Protein AF-A0AAW2XP06-F1 (afdb_monomer_lite)

Foldseek 3Di:
DDDPPDQDDDPQWDQDPVVRDTHPFPVCCLDPPQPDVVQVDCDPGPHPHHNRHHDDDDDDPVRVLVVLVQAAAPPDDPPDAPDCPPRRDPDRHRDPVSVPPPDDDD

Radius of gyration: 17.78 Å; chains: 1; bounding box: 43×34×48 Å

Structure (mmCIF, N/CA/C/O backbone):
data_AF-A0AAW2XP06-F1
#
_entry.id   AF-A0AAW2XP06-F1
#
loop_
_atom_site.group_PDB
_atom_site.id
_atom_site.type_symbol
_atom_site.label_atom_id
_atom_site.label_alt_id
_atom_site.label_comp_id
_atom_site.label_asym_id
_atom_site.label_entity_id
_atom_site.label_seq_id
_atom_site.pdbx_PDB_ins_code
_atom_site.Cartn_x
_atom_site.Cartn_y
_atom_site.Cartn_z
_atom_site.occupancy
_atom_site.B_iso_or_equiv
_atom_site.auth_seq_id
_atom_site.auth_comp_id
_atom_site.auth_asym_id
_atom_site.auth_atom_id
_atom_site.pdbx_PDB_model_num
ATOM 1 N N . MET A 1 1 ? -3.433 8.371 -31.132 1.00 30.56 1 MET A N 1
ATOM 2 C CA . MET A 1 1 ? -4.225 7.304 -30.480 1.00 30.56 1 MET A CA 1
ATOM 3 C C . MET A 1 1 ? -4.320 7.651 -29.005 1.00 30.56 1 MET A C 1
ATOM 5 O O . MET A 1 1 ? -3.292 7.913 -28.402 1.00 30.56 1 MET A O 1
ATOM 9 N N . SER A 1 2 ? -5.531 7.811 -28.475 1.00 28.05 2 SER A N 1
ATOM 10 C CA . SER A 1 2 ? -5.759 8.447 -27.172 1.00 28.05 2 SER A CA 1
ATOM 11 C C . SER A 1 2 ? -5.359 7.511 -26.027 1.00 28.05 2 SER A C 1
ATOM 13 O O . SER A 1 2 ? -6.059 6.541 -25.732 1.00 28.05 2 SER A O 1
ATOM 15 N N . THR A 1 3 ? -4.205 7.766 -25.408 1.00 30.58 3 THR A N 1
ATOM 16 C CA . THR A 1 3 ? -3.737 7.040 -24.226 1.00 30.58 3 THR A CA 1
ATOM 17 C C . THR A 1 3 ? -4.671 7.388 -23.077 1.00 30.58 3 THR A C 1
ATOM 19 O O . THR A 1 3 ? -4.585 8.459 -22.480 1.00 30.58 3 THR A O 1
ATOM 22 N N . THR A 1 4 ? -5.618 6.502 -22.776 1.00 35.62 4 THR A N 1
ATOM 23 C CA . THR A 1 4 ? -6.461 6.649 -21.587 1.00 35.62 4 THR A CA 1
ATOM 24 C C . THR A 1 4 ? -5.569 6.450 -20.361 1.00 35.62 4 THR A C 1
ATOM 26 O O . THR A 1 4 ? -5.363 5.333 -19.891 1.00 35.62 4 THR A O 1
ATOM 29 N N . ARG A 1 5 ? -4.980 7.548 -19.871 1.00 40.50 5 ARG A N 1
ATOM 30 C CA . ARG A 1 5 ? -4.225 7.612 -18.617 1.00 40.50 5 ARG A CA 1
ATOM 31 C C . ARG A 1 5 ? -5.213 7.358 -17.479 1.00 40.50 5 ARG A C 1
ATOM 33 O O . ARG A 1 5 ? -6.087 8.175 -17.185 1.00 40.50 5 ARG A O 1
ATOM 40 N N . TRP A 1 6 ? -5.147 6.161 -16.901 1.00 44.84 6 TRP A N 1
ATOM 41 C CA . TRP A 1 6 ? -6.095 5.698 -15.889 1.00 44.84 6 TRP A CA 1
ATOM 42 C C . TRP A 1 6 ? -5.939 6.483 -14.580 1.00 44.84 6 TRP A C 1
ATOM 44 O O . TRP A 1 6 ? -5.129 6.132 -13.715 1.00 44.84 6 TRP A O 1
ATOM 54 N N . ARG A 1 7 ? -6.788 7.502 -14.399 1.00 42.94 7 ARG A N 1
ATOM 55 C CA . ARG A 1 7 ? -6.984 8.235 -13.138 1.00 42.94 7 ARG A CA 1
ATOM 56 C C . ARG A 1 7 ? -7.655 7.341 -12.085 1.00 42.94 7 ARG A C 1
ATOM 58 O O . ARG A 1 7 ? -8.858 7.399 -11.858 1.00 42.94 7 ARG A O 1
ATOM 65 N N . GLY A 1 8 ? -6.877 6.454 -11.466 1.00 42.53 8 GLY A N 1
ATOM 66 C CA . GLY A 1 8 ? -7.352 5.480 -10.479 1.00 42.53 8 GLY A CA 1
ATOM 67 C C . GLY A 1 8 ? -6.860 5.772 -9.062 1.00 42.53 8 GLY A C 1
ATOM 68 O O . GLY A 1 8 ? -5.740 5.401 -8.715 1.00 42.53 8 GLY A O 1
ATOM 69 N N . VAL A 1 9 ? -7.733 6.364 -8.244 1.00 48.16 9 VAL A N 1
ATOM 70 C CA . VAL A 1 9 ? -7.602 6.675 -6.806 1.00 48.16 9 VAL A CA 1
ATOM 71 C C . VAL A 1 9 ? -6.719 5.674 -6.046 1.00 48.16 9 VAL A C 1
ATOM 73 O O . VAL A 1 9 ? -7.156 4.571 -5.684 1.00 48.16 9 VAL A O 1
ATOM 76 N N . HIS A 1 10 ? -5.480 6.082 -5.761 1.00 54.09 10 HIS A N 1
ATOM 77 C CA . HIS A 1 10 ? -4.595 5.389 -4.829 1.00 54.09 10 HIS A CA 1
ATOM 78 C C . HIS A 1 10 ? -5.319 5.193 -3.488 1.00 54.09 10 HIS A C 1
ATOM 80 O O . HIS A 1 10 ? -6.037 6.074 -3.017 1.00 54.09 10 HIS A O 1
ATOM 86 N N . VAL A 1 11 ? -5.176 4.018 -2.863 1.00 59.06 11 VAL A N 1
ATOM 87 C CA . VAL A 1 11 ? -5.592 3.882 -1.460 1.00 59.06 11 VAL A CA 1
ATOM 88 C C . VAL A 1 11 ? -4.620 4.756 -0.668 1.00 59.06 11 VAL A C 1
ATOM 90 O O . VAL A 1 11 ? -3.413 4.506 -0.759 1.00 59.06 11 VAL A O 1
ATOM 93 N N . PRO A 1 12 ? -5.096 5.811 0.018 1.00 63.88 12 PRO A N 1
ATOM 94 C CA . PRO A 1 12 ? -4.202 6.686 0.750 1.00 63.88 12 PRO A CA 1
ATOM 95 C C . PRO A 1 12 ? -3.515 5.842 1.824 1.00 63.88 12 PRO A C 1
ATOM 97 O O . 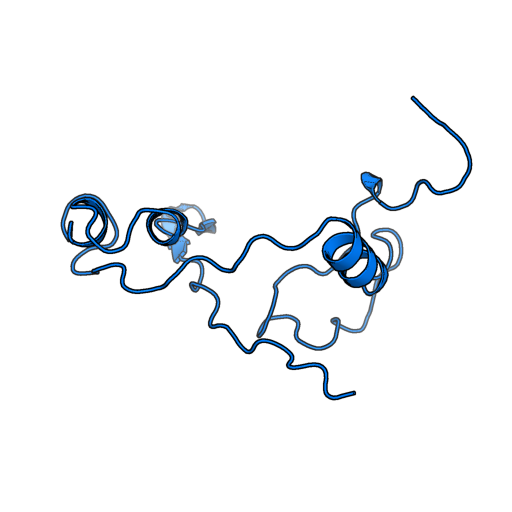PRO A 1 12 ? -4.189 5.067 2.513 1.00 63.88 12 PRO A O 1
ATOM 100 N N . PRO A 1 13 ? -2.183 5.913 1.930 1.00 72.75 13 PRO A N 1
ATOM 101 C CA . PRO A 1 13 ? -1.497 5.190 2.975 1.00 72.75 13 PRO A CA 1
ATOM 102 C C . PRO A 1 13 ? -1.926 5.726 4.340 1.00 72.75 13 PRO A C 1
ATOM 104 O O . PRO A 1 13 ? -2.194 6.915 4.507 1.00 72.75 13 PRO A O 1
ATOM 107 N N . VAL A 1 14 ? -1.969 4.836 5.320 1.00 81.00 14 VAL A N 1
ATOM 108 C CA . VAL A 1 14 ? -2.244 5.187 6.708 1.00 81.00 14 VAL A CA 1
ATOM 109 C C . VAL A 1 14 ? -0.925 5.583 7.358 1.00 81.00 14 VAL A C 1
ATOM 111 O O . VAL A 1 14 ? 0.054 4.842 7.278 1.00 81.00 14 VAL A O 1
ATOM 114 N N . TYR A 1 15 ? -0.884 6.743 8.005 1.00 86.06 15 TYR A N 1
ATOM 115 C CA . TYR A 1 15 ? 0.275 7.156 8.788 1.00 86.06 15 TYR A CA 1
ATOM 116 C C . TYR A 1 15 ? 0.128 6.666 10.231 1.00 86.06 15 TYR A C 1
ATOM 118 O O . TYR A 1 15 ? -0.829 7.009 10.926 1.00 86.06 15 TYR A O 1
ATOM 126 N N . LEU A 1 16 ? 1.068 5.833 10.678 1.00 88.06 16 LEU A N 1
ATOM 127 C CA . LEU A 1 16 ? 1.098 5.301 12.035 1.00 88.06 16 LEU A CA 1
ATOM 128 C C . LEU A 1 16 ? 1.788 6.314 12.950 1.00 88.06 16 LEU A C 1
ATOM 130 O O . LEU A 1 16 ? 3.015 6.394 12.955 1.00 88.06 16 LEU A O 1
ATOM 134 N N . GLN A 1 17 ? 1.004 7.065 13.729 1.00 90.06 17 GLN A N 1
ATOM 135 C CA . GLN A 1 17 ? 1.504 8.158 14.577 1.00 90.06 17 GLN A CA 1
ATOM 136 C C . GLN A 1 17 ? 2.610 7.705 15.541 1.00 90.06 17 GLN A C 1
ATOM 138 O O . GLN A 1 17 ? 3.658 8.341 15.622 1.00 90.06 17 GLN A O 1
ATOM 143 N N . ASN A 1 18 ? 2.427 6.551 16.190 1.00 92.44 18 ASN A N 1
ATOM 144 C CA . ASN A 1 18 ? 3.362 6.051 17.203 1.00 92.44 18 ASN A CA 1
ATOM 145 C C . ASN A 1 18 ? 4.726 5.658 16.617 1.00 92.44 18 ASN A C 1
ATOM 147 O O . ASN A 1 18 ? 5.752 5.843 17.259 1.00 92.44 18 ASN A O 1
ATOM 151 N N . CYS A 1 19 ? 4.748 5.124 15.393 1.00 92.88 19 CYS A N 1
ATOM 152 C CA . CYS A 1 19 ? 5.983 4.669 14.747 1.00 92.88 19 CYS A CA 1
ATOM 153 C C . CYS A 1 19 ? 6.528 5.672 13.726 1.00 92.88 19 CYS A C 1
ATOM 155 O O . CYS A 1 19 ? 7.586 5.424 13.153 1.00 92.88 19 CYS A O 1
ATOM 157 N N . ARG A 1 20 ? 5.789 6.758 13.453 1.00 89.94 20 ARG A N 1
ATOM 158 C CA . ARG A 1 20 ? 6.080 7.764 12.419 1.00 89.94 20 ARG A CA 1
ATOM 159 C C . ARG A 1 20 ? 6.359 7.149 11.042 1.00 89.94 20 ARG A C 1
ATOM 161 O O . ARG A 1 20 ? 7.226 7.598 10.297 1.00 89.94 20 ARG A O 1
ATOM 168 N N . LYS A 1 21 ? 5.632 6.077 10.709 1.00 87.62 21 LYS A N 1
ATOM 169 C CA . LYS A 1 21 ? 5.800 5.315 9.462 1.00 87.62 21 LYS A CA 1
ATOM 170 C C . LYS A 1 21 ? 4.517 5.304 8.645 1.00 87.62 21 LYS A C 1
ATOM 172 O O . LYS A 1 21 ? 3.414 5.181 9.171 1.00 87.62 21 LYS A O 1
ATOM 177 N N . THR A 1 22 ? 4.692 5.382 7.333 1.00 84.88 22 THR A N 1
ATOM 178 C CA . THR A 1 22 ? 3.622 5.238 6.344 1.00 84.88 22 THR A CA 1
ATOM 179 C C . THR A 1 22 ? 3.376 3.751 6.086 1.00 84.88 22 THR A C 1
ATOM 181 O O . THR A 1 22 ? 4.312 3.020 5.771 1.00 84.88 22 THR A O 1
ATOM 184 N N . CYS A 1 23 ? 2.129 3.296 6.205 1.00 83.56 23 CYS A N 1
ATOM 185 C CA . CYS A 1 23 ? 1.729 1.904 6.013 1.00 83.56 23 CYS A CA 1
ATOM 186 C C . CYS A 1 23 ? 0.610 1.786 4.969 1.00 83.56 23 CYS A C 1
ATOM 188 O O . CYS A 1 23 ? -0.367 2.533 4.986 1.00 83.56 23 CYS A O 1
ATOM 190 N N . TYR A 1 24 ? 0.714 0.799 4.079 1.00 81.25 24 TYR A N 1
ATOM 191 C CA . TYR A 1 24 ? -0.325 0.458 3.101 1.00 81.25 24 TYR A CA 1
ATOM 192 C C . TYR A 1 24 ? -1.231 -0.663 3.628 1.00 81.25 24 TYR A C 1
ATOM 194 O O . TYR A 1 24 ? -1.439 -1.692 2.980 1.00 81.25 24 TYR A O 1
ATOM 202 N N . PHE A 1 25 ? -1.761 -0.469 4.837 1.00 85.81 25 PHE A N 1
ATOM 203 C CA . PHE A 1 25 ? -2.653 -1.433 5.474 1.00 85.81 25 PHE A CA 1
ATOM 204 C C . PHE A 1 25 ? -3.936 -1.624 4.650 1.00 85.81 25 PHE A C 1
ATOM 206 O O . PHE A 1 25 ? -4.429 -0.695 4.008 1.00 85.81 25 PHE A O 1
ATOM 213 N N . ASP A 1 26 ? -4.471 -2.847 4.651 1.00 86.31 26 ASP A N 1
ATOM 214 C CA . ASP A 1 26 ? -5.759 -3.197 4.034 1.00 86.31 26 ASP A CA 1
ATOM 215 C C . ASP A 1 26 ? -5.872 -2.966 2.507 1.00 86.31 26 ASP A C 1
ATOM 217 O O . ASP A 1 26 ? -6.954 -3.029 1.926 1.00 86.31 26 ASP A O 1
ATOM 221 N N . CYS A 1 27 ? -4.756 -2.723 1.811 1.00 84.06 27 CYS A N 1
ATOM 222 C CA . CYS A 1 27 ? -4.752 -2.471 0.365 1.00 84.06 27 CYS A CA 1
ATOM 223 C C . CYS A 1 27 ? -4.921 -3.741 -0.490 1.00 84.06 27 CYS A C 1
ATOM 225 O O . CYS A 1 27 ? -5.119 -3.640 -1.703 1.00 84.06 27 CYS A O 1
ATOM 227 N N . HIS A 1 28 ? -4.824 -4.926 0.117 1.00 87.88 28 HIS A N 1
ATOM 228 C CA . HIS A 1 28 ? -4.778 -6.219 -0.570 1.00 87.88 28 HIS A CA 1
ATOM 229 C C . HIS A 1 28 ? -6.166 -6.832 -0.825 1.00 87.88 28 HIS A C 1
ATOM 231 O O . HIS A 1 28 ? -6.339 -7.598 -1.769 1.00 87.88 28 HIS A O 1
ATOM 237 N N . ARG A 1 29 ? -7.202 -6.470 -0.056 1.00 91.56 29 ARG A N 1
ATOM 238 C CA . ARG A 1 29 ? -8.556 -7.044 -0.227 1.00 91.56 29 ARG A CA 1
ATOM 239 C C . ARG A 1 29 ? -9.184 -6.748 -1.586 1.00 91.56 29 ARG A C 1
ATOM 241 O O . ARG A 1 29 ? -10.051 -7.497 -2.026 1.00 91.56 29 ARG A O 1
ATOM 248 N N . LYS A 1 30 ? -8.716 -5.711 -2.288 1.00 90.38 30 LYS A N 1
ATOM 249 C CA . LYS A 1 30 ? -9.130 -5.402 -3.667 1.00 90.38 30 LYS A CA 1
ATOM 250 C C . LYS A 1 30 ? -8.806 -6.522 -4.668 1.00 90.38 30 LYS A C 1
ATOM 252 O O . LYS A 1 30 ? -9.411 -6.551 -5.734 1.00 90.38 30 LYS A O 1
ATOM 257 N N . PHE A 1 31 ? -7.870 -7.418 -4.339 1.00 90.81 31 PHE A N 1
ATOM 258 C CA . PHE A 1 31 ? -7.501 -8.572 -5.168 1.00 90.81 31 PHE A CA 1
ATOM 259 C C . PHE A 1 31 ? -8.393 -9.798 -4.929 1.00 90.81 31 PHE A C 1
ATOM 261 O O . PHE A 1 31 ? -8.351 -10.738 -5.713 1.00 90.81 31 PHE A O 1
ATOM 268 N N . LEU A 1 32 ? -9.220 -9.797 -3.879 1.00 92.50 32 LEU A N 1
ATOM 269 C CA . LEU A 1 32 ? -10.177 -10.875 -3.628 1.00 92.50 32 LEU A CA 1
ATOM 270 C C . LEU A 1 32 ? -11.348 -10.801 -4.618 1.00 92.50 32 LEU A C 1
ATOM 272 O O . LEU A 1 32 ? -11.668 -9.704 -5.077 1.00 92.50 32 LEU A O 1
ATOM 276 N N . PRO A 1 33 ? -12.075 -11.893 -4.891 1.00 91.94 33 PRO A N 1
ATOM 277 C CA . PRO A 1 33 ? -13.316 -11.836 -5.664 1.00 91.94 33 PRO A CA 1
ATOM 278 C C . PRO A 1 33 ? -14.340 -10.848 -5.063 1.00 91.94 33 PRO A C 1
ATOM 280 O O . PRO A 1 33 ? -14.378 -10.701 -3.838 1.00 91.94 33 PRO A O 1
ATOM 283 N N . PRO A 1 34 ? -15.199 -10.186 -5.864 1.00 90.12 34 PRO A N 1
ATOM 284 C CA . PRO A 1 34 ? -16.156 -9.179 -5.376 1.00 90.12 34 PRO A CA 1
ATOM 285 C C . PRO A 1 34 ? -17.084 -9.659 -4.248 1.00 90.12 34 PRO A C 1
ATOM 287 O O . PRO A 1 34 ? -17.400 -8.896 -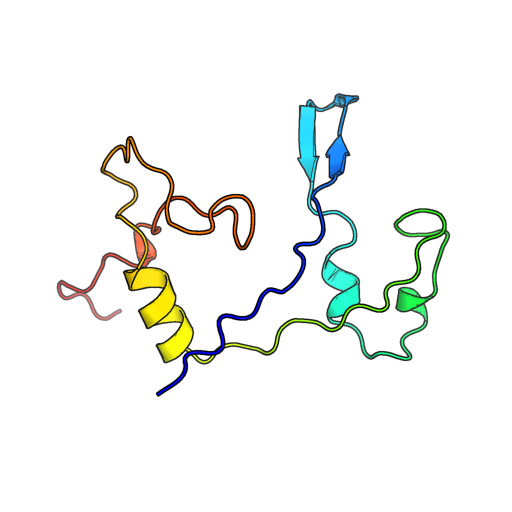3.334 1.00 90.12 34 PRO A O 1
ATOM 290 N N . ASN A 1 35 ? -17.466 -10.937 -4.271 1.00 91.44 35 ASN A N 1
ATOM 291 C CA . ASN A 1 35 ? -18.357 -11.552 -3.282 1.00 91.44 35 ASN A CA 1
ATOM 292 C C . ASN A 1 35 ? -17.621 -12.217 -2.109 1.00 91.44 35 ASN A C 1
ATOM 294 O O . ASN A 1 35 ? -18.248 -12.886 -1.293 1.00 91.44 35 ASN A O 1
ATOM 298 N N . HIS A 1 36 ? -16.306 -12.023 -1.985 1.00 94.62 36 HIS A N 1
ATOM 299 C CA . HIS A 1 36 ? -15.531 -12.632 -0.911 1.00 94.62 36 HIS A CA 1
ATOM 300 C C . HIS A 1 36 ? -15.939 -12.064 0.468 1.00 94.62 36 HIS A C 1
ATOM 302 O O . HIS A 1 36 ? -15.959 -10.837 0.633 1.00 94.62 36 HIS A O 1
ATOM 308 N N . PRO A 1 37 ? -16.191 -12.897 1.499 1.00 94.69 37 PRO A N 1
ATOM 309 C CA . PRO A 1 37 ? -16.672 -12.443 2.813 1.00 94.69 37 PRO A CA 1
ATOM 310 C C . PRO A 1 37 ? -15.720 -11.438 3.464 1.00 94.69 37 PRO A C 1
ATOM 312 O O . PRO A 1 37 ? -16.144 -10.437 4.048 1.00 94.69 37 PRO A O 1
ATOM 315 N N . TYR A 1 38 ? -14.411 -11.630 3.278 1.00 94.00 38 TYR A N 1
ATOM 316 C CA . TYR A 1 38 ? -13.425 -10.682 3.783 1.00 94.00 38 TYR A CA 1
ATOM 317 C C . TYR A 1 38 ? -13.547 -9.295 3.181 1.00 94.00 38 TYR A C 1
ATOM 319 O O . TYR A 1 38 ? -13.197 -8.375 3.893 1.00 94.00 38 TYR A O 1
ATOM 327 N N . ARG A 1 39 ? -14.107 -9.063 1.984 1.00 93.75 39 ARG A N 1
ATOM 328 C CA . ARG A 1 39 ? -14.373 -7.692 1.493 1.00 93.75 39 ARG A CA 1
ATOM 329 C C . ARG A 1 39 ? -15.433 -6.953 2.316 1.00 93.75 39 ARG A C 1
ATOM 331 O O . ARG A 1 39 ? -15.407 -5.728 2.373 1.00 93.75 39 ARG A O 1
ATOM 338 N N . ARG A 1 40 ? -16.331 -7.679 2.991 1.00 93.50 40 ARG A N 1
ATOM 339 C CA . ARG A 1 40 ? -17.422 -7.125 3.816 1.00 93.50 40 ARG A CA 1
ATOM 340 C C . ARG A 1 40 ? -17.094 -7.084 5.312 1.00 93.50 40 ARG A C 1
ATOM 342 O O . ARG A 1 40 ? -17.837 -6.473 6.075 1.00 93.50 40 ARG A O 1
ATOM 349 N N . ASN A 1 41 ? -15.984 -7.692 5.733 1.00 92.88 41 ASN A N 1
ATOM 350 C CA . ASN A 1 41 ? -15.549 -7.687 7.127 1.00 92.88 41 ASN A CA 1
ATOM 351 C C . ASN A 1 41 ? -15.124 -6.273 7.577 1.00 92.88 41 ASN A C 1
ATOM 353 O O . ASN A 1 41 ? -14.110 -5.745 7.123 1.00 92.88 41 ASN A O 1
ATOM 357 N N . LYS A 1 42 ? -15.919 -5.676 8.473 1.00 92.25 42 LYS A N 1
ATOM 358 C CA . LYS A 1 42 ? -15.730 -4.326 9.037 1.00 92.25 42 LYS A CA 1
ATOM 359 C C . LYS A 1 42 ? -14.955 -4.309 10.364 1.00 92.25 42 LYS A C 1
ATOM 361 O O . LYS A 1 42 ? -14.730 -3.226 10.903 1.00 92.25 42 LYS A O 1
ATOM 366 N N . LYS A 1 43 ? -14.624 -5.485 10.913 1.00 91.00 43 LYS A N 1
ATOM 367 C CA . LYS A 1 43 ? -14.043 -5.652 12.256 1.00 91.00 43 LYS A CA 1
ATOM 368 C C . LYS A 1 43 ? -12.562 -6.031 12.218 1.00 91.00 43 LYS A C 1
ATOM 370 O O . LYS A 1 43 ? -11.779 -5.418 12.923 1.00 91.00 43 LYS A O 1
ATOM 375 N N . ALA A 1 44 ? -12.180 -7.006 11.389 1.00 89.56 44 ALA A N 1
ATOM 376 C CA . ALA A 1 44 ? -10.811 -7.547 11.362 1.00 89.56 44 ALA A CA 1
ATOM 377 C C . ALA A 1 44 ? -9.803 -6.703 10.554 1.00 89.56 44 ALA A C 1
ATOM 379 O O . ALA A 1 44 ? -8.611 -6.990 10.558 1.00 89.56 44 ALA A O 1
ATOM 380 N N . PHE A 1 45 ? -10.279 -5.688 9.831 1.00 89.88 45 PHE A N 1
ATOM 381 C CA . PHE A 1 45 ? -9.481 -4.860 8.924 1.00 89.88 45 PHE A CA 1
ATOM 382 C C . PHE A 1 45 ? -9.685 -3.373 9.249 1.00 89.88 45 PHE A C 1
ATOM 384 O O . PHE A 1 45 ? -9.854 -3.008 10.410 1.00 89.88 45 PHE A O 1
ATOM 391 N N . THR A 1 46 ? -9.708 -2.491 8.243 1.00 86.81 46 THR A N 1
ATOM 392 C CA . THR A 1 46 ? -10.076 -1.088 8.461 1.00 86.81 46 THR A CA 1
ATOM 393 C C . THR A 1 46 ? -11.485 -1.002 9.060 1.00 86.81 46 THR A C 1
ATOM 395 O O . THR A 1 46 ? -12.464 -1.442 8.444 1.00 86.81 46 THR A O 1
ATOM 398 N N . LYS A 1 47 ? -11.583 -0.428 10.267 1.00 87.88 47 LYS A N 1
ATOM 399 C CA . LYS A 1 47 ? -12.834 -0.313 11.026 1.00 87.88 47 LYS A CA 1
ATOM 400 C C . LYS A 1 47 ? -13.927 0.326 10.172 1.00 87.88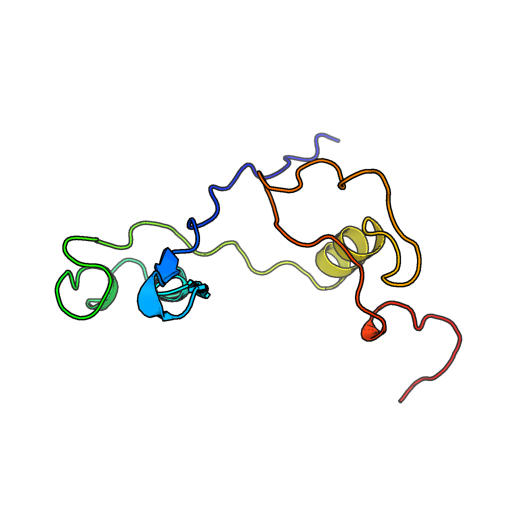 47 LYS A C 1
ATOM 402 O O . LYS A 1 47 ? -13.713 1.358 9.543 1.00 87.88 47 LYS A O 1
ATOM 407 N N . ASN A 1 48 ? -15.105 -0.296 10.168 1.00 89.56 48 ASN A N 1
ATOM 408 C CA . ASN A 1 48 ? -16.298 0.173 9.453 1.00 89.56 48 ASN A CA 1
ATOM 409 C C . ASN A 1 48 ? -16.139 0.331 7.930 1.00 89.56 48 ASN A C 1
ATOM 411 O O . ASN A 1 48 ? -17.018 0.896 7.281 1.00 89.56 48 ASN A O 1
ATOM 415 N N . ARG A 1 49 ? -15.081 -0.227 7.331 1.00 88.94 49 ARG A N 1
ATOM 416 C CA . ARG A 1 49 ? -14.835 -0.140 5.891 1.00 88.94 49 ARG A CA 1
ATOM 417 C C . ARG A 1 49 ? -15.174 -1.446 5.181 1.00 88.94 49 ARG A C 1
ATOM 419 O O . ARG A 1 49 ? -14.786 -2.535 5.599 1.00 88.94 49 ARG A O 1
ATOM 426 N N . VAL A 1 50 ? -15.868 -1.308 4.055 1.00 91.12 50 VAL A N 1
ATOM 427 C CA . VAL A 1 50 ? -16.136 -2.386 3.095 1.00 91.12 50 VAL A CA 1
ATOM 428 C C . VAL A 1 50 ? -15.298 -2.128 1.851 1.00 91.12 50 VAL A C 1
ATOM 430 O O . VAL A 1 50 ? -15.307 -1.015 1.324 1.00 91.12 50 VAL A O 1
ATOM 433 N N . GLU A 1 51 ? -14.583 -3.143 1.373 1.00 91.81 51 GLU A N 1
ATOM 434 C CA . GLU A 1 51 ? -13.727 -3.010 0.196 1.00 91.81 51 GLU A CA 1
ATOM 435 C C . GLU A 1 51 ? -14.517 -3.272 -1.092 1.00 91.81 51 GLU A C 1
ATOM 437 O O . GLU A 1 51 ? -14.790 -4.415 -1.469 1.00 91.81 51 GLU A O 1
ATOM 442 N N . ARG A 1 52 ? -14.893 -2.184 -1.768 1.00 90.19 52 ARG A N 1
ATOM 443 C CA . ARG A 1 52 ? -15.640 -2.203 -3.035 1.00 90.19 52 ARG A CA 1
ATOM 444 C C . ARG A 1 52 ? -14.754 -1.976 -4.257 1.00 90.19 52 ARG A C 1
ATOM 446 O O . ARG A 1 52 ? -15.210 -2.195 -5.373 1.00 90.19 52 ARG A O 1
ATOM 453 N N . LYS A 1 53 ? -13.502 -1.545 -4.073 1.00 86.44 53 LYS A N 1
ATOM 454 C CA . LYS A 1 53 ? -12.590 -1.275 -5.184 1.00 86.44 53 LYS A CA 1
ATOM 455 C C . LYS A 1 53 ? -12.206 -2.582 -5.869 1.00 86.44 53 LYS A C 1
ATOM 457 O O . LYS A 1 53 ? -12.053 -3.635 -5.238 1.00 86.44 53 LYS A O 1
ATOM 462 N N . VAL A 1 54 ? -12.031 -2.501 -7.179 1.00 85.88 54 VAL A N 1
ATOM 463 C CA . VAL A 1 54 ? -11.499 -3.591 -7.995 1.00 85.88 54 VAL A CA 1
ATOM 464 C C . VAL A 1 54 ? -9.987 -3.411 -8.089 1.00 85.88 54 VAL A C 1
ATOM 466 O O . VAL A 1 54 ? -9.484 -2.283 -8.133 1.00 85.88 54 VAL A O 1
ATOM 469 N N . ALA A 1 55 ? -9.242 -4.516 -8.040 1.00 85.50 55 ALA A N 1
ATOM 470 C CA . ALA A 1 55 ? -7.817 -4.479 -8.326 1.00 85.50 55 ALA A CA 1
ATOM 471 C C . ALA A 1 55 ? -7.577 -3.909 -9.727 1.00 85.50 55 ALA A C 1
ATOM 473 O O . ALA A 1 55 ? -8.367 -4.132 -10.643 1.00 85.50 55 ALA A O 1
ATOM 474 N N . ARG A 1 56 ? -6.466 -3.188 -9.900 1.00 80.94 56 ARG A N 1
ATOM 475 C CA . ARG A 1 56 ? -6.041 -2.813 -11.248 1.00 80.94 56 ARG A CA 1
ATOM 476 C C . ARG A 1 56 ? -5.772 -4.098 -12.048 1.00 80.94 56 ARG A C 1
ATOM 478 O O . ARG A 1 56 ? -5.258 -5.053 -11.452 1.00 80.94 56 ARG A O 1
ATOM 485 N N . PRO A 1 57 ? -6.106 -4.130 -13.348 1.00 83.19 57 PRO A N 1
ATOM 486 C CA . PRO A 1 57 ? -5.725 -5.233 -14.218 1.00 83.19 57 PRO A CA 1
ATOM 487 C C . PRO A 1 57 ? -4.221 -5.496 -14.132 1.00 83.19 57 PRO A C 1
ATOM 489 O O . PRO A 1 57 ? -3.435 -4.578 -13.879 1.00 83.19 57 PRO A O 1
ATOM 492 N N . ARG A 1 58 ? -3.823 -6.753 -14.338 1.00 82.12 58 ARG A N 1
ATOM 493 C CA . ARG A 1 58 ? -2.405 -7.072 -14.508 1.00 82.12 58 ARG A CA 1
ATOM 494 C C . ARG A 1 58 ? -1.925 -6.388 -15.786 1.00 82.12 58 ARG A C 1
ATOM 496 O O . ARG A 1 58 ? -2.569 -6.523 -16.820 1.00 82.12 58 ARG A O 1
ATOM 503 N N . LEU A 1 59 ? -0.834 -5.637 -15.683 1.00 84.06 59 LEU A N 1
ATOM 504 C CA . LEU A 1 59 ? -0.167 -5.060 -16.844 1.00 84.06 59 LEU A CA 1
ATOM 505 C C . LEU A 1 59 ? 0.673 -6.139 -17.531 1.00 84.06 59 LEU A C 1
ATOM 507 O O . LEU A 1 59 ? 1.208 -7.027 -16.862 1.00 84.06 59 LEU A O 1
ATOM 511 N N . MET A 1 60 ? 0.790 -6.046 -18.852 1.00 88.38 60 MET A N 1
ATOM 512 C CA . MET A 1 60 ? 1.705 -6.878 -19.629 1.00 88.38 60 MET A CA 1
ATOM 513 C C . MET A 1 60 ? 3.155 -6.462 -19.371 1.00 88.38 60 MET A C 1
ATOM 515 O O . MET A 1 60 ? 3.423 -5.315 -19.014 1.00 88.38 60 MET A O 1
ATOM 519 N N . GLY A 1 61 ? 4.099 -7.385 -19.579 1.00 85.81 61 GLY A N 1
ATOM 520 C CA . GLY A 1 61 ? 5.525 -7.124 -19.356 1.00 85.81 61 GLY A CA 1
ATOM 521 C C . GLY A 1 61 ? 6.041 -5.910 -20.134 1.00 85.81 61 GLY A C 1
ATOM 522 O O . GLY A 1 61 ? 6.738 -5.080 -19.561 1.00 85.81 61 GLY A O 1
ATOM 523 N N . GLU A 1 62 ? 5.630 -5.763 -21.395 1.00 88.00 62 GLU A N 1
ATOM 524 C CA . GLU A 1 62 ? 5.983 -4.620 -22.251 1.00 88.00 62 GLU A CA 1
ATOM 525 C C . GLU A 1 62 ? 5.449 -3.299 -21.690 1.00 88.00 62 GLU A C 1
ATOM 527 O O . GLU A 1 62 ? 6.217 -2.369 -21.485 1.00 88.00 62 GLU A O 1
ATOM 532 N N . GLN A 1 63 ? 4.171 -3.257 -21.296 1.00 85.31 63 GLN A N 1
ATOM 533 C CA . GLN A 1 63 ? 3.561 -2.066 -20.694 1.00 85.31 63 GLN A CA 1
ATOM 534 C C . GLN A 1 63 ? 4.257 -1.647 -19.394 1.00 85.31 63 GLN A C 1
ATOM 536 O O . GLN A 1 63 ? 4.371 -0.460 -19.100 1.00 85.31 63 GLN A O 1
ATOM 541 N N . ILE A 1 64 ? 4.702 -2.620 -18.589 1.00 84.50 64 ILE A N 1
ATOM 542 C CA . ILE A 1 64 ? 5.488 -2.347 -17.382 1.00 84.50 64 ILE A CA 1
ATOM 543 C C . ILE A 1 64 ? 6.848 -1.767 -17.771 1.00 84.50 64 ILE A C 1
ATOM 545 O O . ILE A 1 64 ? 7.300 -0.827 -17.127 1.00 84.50 64 ILE A O 1
ATOM 549 N N . ARG A 1 65 ? 7.494 -2.312 -18.806 1.00 84.12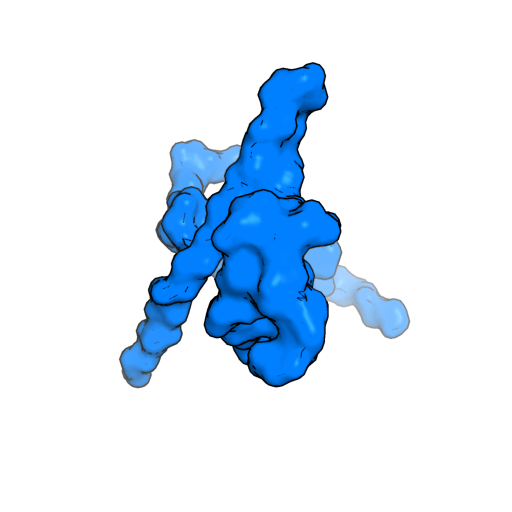 65 ARG A N 1
ATOM 550 C CA . ARG A 1 65 ? 8.809 -1.861 -19.264 1.00 84.12 65 ARG A CA 1
ATOM 551 C C . ARG A 1 65 ? 8.761 -0.424 -19.780 1.00 84.12 65 ARG A C 1
ATOM 553 O O . ARG A 1 65 ? 9.544 0.388 -19.297 1.00 84.12 65 ARG A O 1
ATOM 560 N N . ASP A 1 66 ? 7.793 -0.107 -20.638 1.00 84.38 66 ASP A N 1
ATOM 561 C CA . ASP A 1 66 ? 7.565 1.244 -21.168 1.00 84.38 66 ASP A CA 1
ATOM 562 C C . ASP A 1 66 ? 7.312 2.242 -20.029 1.00 84.38 66 ASP A C 1
ATOM 564 O O . ASP A 1 66 ? 7.923 3.307 -19.968 1.00 84.38 66 ASP A O 1
ATOM 568 N N . TRP A 1 67 ? 6.470 1.863 -19.060 1.00 80.25 67 TRP A N 1
ATOM 569 C CA . TRP A 1 67 ? 6.191 2.709 -17.899 1.00 80.25 67 TRP A CA 1
ATOM 570 C C . TRP A 1 67 ? 7.422 2.916 -17.011 1.00 80.25 67 TRP A C 1
ATOM 572 O O . TRP A 1 67 ? 7.625 3.993 -16.465 1.00 80.25 67 TRP A O 1
ATOM 582 N N . VAL A 1 68 ? 8.267 1.894 -16.854 1.00 81.69 68 VAL A N 1
ATOM 583 C CA . VAL A 1 68 ? 9.504 1.991 -16.070 1.00 81.69 68 VAL A CA 1
ATOM 584 C C . VAL A 1 68 ? 10.567 2.833 -16.785 1.00 81.69 68 VAL A C 1
ATOM 586 O O . VAL A 1 68 ? 11.363 3.489 -16.116 1.00 81.69 68 VAL A O 1
ATOM 589 N N . GLU A 1 69 ? 10.609 2.825 -18.118 1.00 82.06 69 GLU A N 1
ATOM 590 C CA . GLU A 1 69 ? 11.513 3.657 -18.924 1.00 82.06 69 GLU A CA 1
ATOM 591 C C . GLU A 1 69 ? 11.204 5.159 -18.835 1.00 82.06 69 GLU A C 1
ATOM 593 O O . GLU A 1 69 ? 12.127 5.957 -18.971 1.00 82.06 69 GLU A O 1
ATOM 598 N N . GLU A 1 70 ? 9.971 5.543 -18.492 1.00 78.62 70 GLU A N 1
ATOM 599 C CA . GLU A 1 70 ? 9.577 6.938 -18.229 1.00 78.62 70 GLU A CA 1
ATOM 600 C C . GLU A 1 70 ? 10.237 7.527 -16.961 1.00 78.62 70 GLU A C 1
ATOM 602 O O . GLU A 1 70 ? 10.377 8.743 -16.828 1.00 78.62 70 GLU A O 1
ATOM 607 N N . PHE A 1 71 ? 10.680 6.686 -16.017 1.00 72.38 71 PHE A N 1
ATOM 608 C CA . PHE A 1 71 ? 11.300 7.146 -14.772 1.00 72.38 71 PHE A CA 1
ATOM 609 C C . PHE A 1 71 ? 12.803 7.403 -14.918 1.00 72.38 71 PHE A C 1
ATOM 611 O O . PHE A 1 71 ? 13.557 6.562 -15.415 1.00 72.38 71 PHE A O 1
ATOM 618 N N . SER A 1 72 ? 13.271 8.514 -14.342 1.00 68.25 72 SER A N 1
ATOM 619 C CA . SER A 1 72 ? 14.700 8.822 -14.250 1.00 68.25 72 SER A CA 1
ATOM 620 C C . SER A 1 72 ? 15.470 7.763 -13.433 1.00 68.25 72 SER A C 1
ATOM 622 O O . SER A 1 72 ? 14.941 7.232 -12.441 1.00 68.25 72 SER A O 1
ATOM 624 N N . PRO A 1 73 ? 16.730 7.452 -13.803 1.00 67.38 73 PRO A N 1
ATOM 625 C CA . PRO A 1 73 ? 17.599 6.568 -13.030 1.00 67.38 73 PRO A CA 1
ATOM 626 C C . PRO A 1 73 ? 17.745 7.038 -11.580 1.00 67.38 73 PRO A C 1
ATOM 628 O O . PRO A 1 73 ? 17.797 8.233 -11.302 1.00 67.38 73 PRO A O 1
ATOM 631 N N . ALA A 1 74 ? 17.881 6.101 -10.637 1.00 61.88 74 ALA A N 1
ATOM 632 C CA . ALA A 1 74 ? 17.994 6.422 -9.210 1.00 61.88 74 ALA A CA 1
ATOM 633 C C . ALA A 1 74 ? 19.200 7.306 -8.814 1.00 61.88 74 ALA A C 1
ATOM 635 O O . ALA A 1 74 ? 19.234 7.784 -7.670 1.00 61.88 74 ALA A O 1
ATOM 636 N N . VAL A 1 75 ? 20.158 7.492 -9.731 1.00 56.03 75 VAL A N 1
ATOM 637 C CA . VAL A 1 75 ? 21.481 8.099 -9.511 1.00 56.03 75 VAL A CA 1
ATOM 638 C C . VAL A 1 75 ? 21.492 9.618 -9.682 1.00 56.03 75 VAL A C 1
ATOM 640 O O . VAL A 1 75 ? 22.348 10.267 -9.094 1.00 56.03 75 VAL A O 1
ATOM 643 N N . GLU A 1 76 ? 20.523 10.220 -10.364 1.00 55.94 76 GLU A N 1
ATOM 6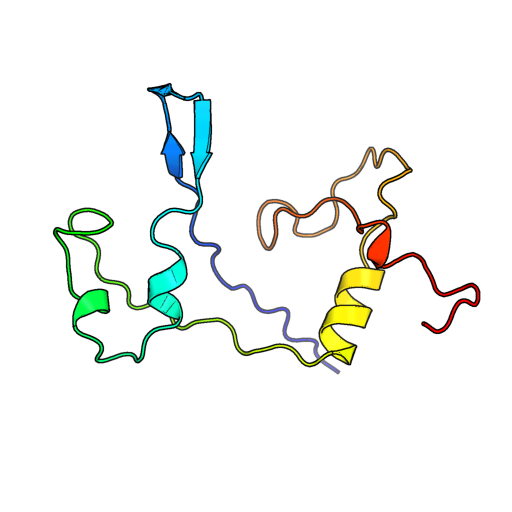44 C CA . GLU A 1 76 ? 20.515 11.675 -10.534 1.00 55.94 76 GLU A CA 1
ATOM 645 C C . GLU A 1 76 ? 19.405 12.301 -9.703 1.00 55.94 76 GLU A C 1
ATOM 647 O O . GLU A 1 76 ? 18.261 11.848 -9.704 1.00 55.94 76 GLU A O 1
ATOM 652 N N . VAL A 1 77 ? 19.783 13.307 -8.914 1.00 58.03 77 VAL A N 1
ATOM 653 C CA . VAL A 1 77 ? 18.873 14.145 -8.134 1.00 58.03 77 VAL A CA 1
ATOM 654 C C . VAL A 1 77 ? 17.918 14.817 -9.117 1.00 58.03 77 VAL A C 1
ATOM 656 O O . VAL A 1 77 ? 18.367 15.693 -9.855 1.00 58.03 77 VAL A O 1
ATOM 659 N N . PRO A 1 78 ? 16.615 14.495 -9.144 1.00 53.19 78 PRO A N 1
ATOM 660 C CA . PRO A 1 78 ? 15.710 15.295 -9.925 1.00 53.19 78 PRO A CA 1
ATOM 661 C C . PRO A 1 78 ? 15.212 16.401 -8.993 1.00 53.19 78 PRO A C 1
ATOM 663 O O . PRO A 1 78 ? 14.473 16.160 -8.037 1.00 53.19 78 PRO A O 1
ATOM 666 N N . LEU A 1 79 ? 15.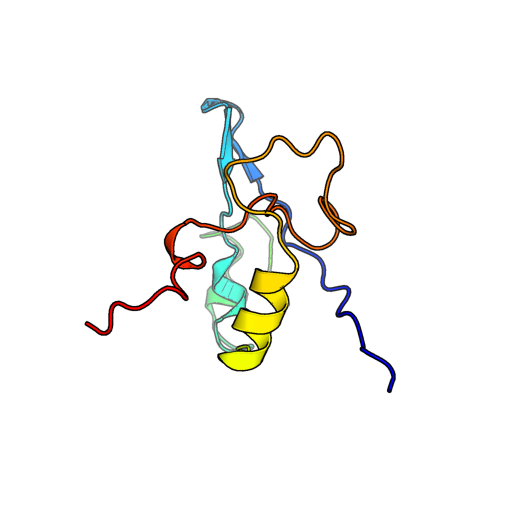645 17.634 -9.259 1.00 55.06 79 LEU A N 1
ATOM 667 C CA . LEU A 1 79 ? 15.042 18.836 -8.671 1.00 55.06 79 LEU A CA 1
ATOM 668 C C . LEU A 1 79 ? 13.540 18.944 -9.023 1.00 55.06 79 LEU A C 1
ATOM 670 O O . LEU A 1 79 ? 12.816 19.709 -8.391 1.00 55.06 79 LEU A O 1
ATOM 674 N N . SER A 1 80 ? 13.058 18.156 -9.992 1.00 61.78 80 SER A N 1
ATOM 675 C CA . SER A 1 80 ? 11.670 18.091 -10.442 1.00 61.78 80 SER A CA 1
ATOM 676 C C . SER A 1 80 ? 11.036 16.719 -10.182 1.00 61.78 80 SER A C 1
ATOM 678 O O . SER A 1 80 ? 11.551 15.670 -10.557 1.00 61.78 80 SER A O 1
ATOM 680 N N . LEU A 1 81 ? 9.871 16.713 -9.538 1.00 65.00 81 LEU A N 1
ATOM 681 C CA . LEU A 1 81 ? 9.073 15.499 -9.378 1.00 65.00 81 LEU A CA 1
ATOM 682 C C . LEU A 1 81 ? 8.471 15.088 -10.739 1.00 65.00 81 LEU A C 1
ATOM 684 O O . LEU A 1 81 ? 8.006 15.971 -11.462 1.00 65.00 81 LEU A O 1
ATOM 688 N N . PRO A 1 82 ? 8.447 13.784 -11.087 1.00 66.12 82 PRO A N 1
ATOM 689 C CA . PRO A 1 82 ? 7.818 13.300 -12.316 1.00 66.12 82 PRO A CA 1
ATOM 690 C C . PRO A 1 82 ? 6.340 13.694 -12.420 1.00 66.12 82 PRO A C 1
ATOM 692 O O . PRO A 1 82 ? 5.639 13.788 -11.405 1.00 66.12 82 PRO A O 1
ATOM 695 N N . ASP A 1 83 ? 5.849 13.886 -13.645 1.00 66.25 83 ASP A N 1
ATOM 696 C CA . ASP A 1 83 ? 4.464 14.291 -13.883 1.00 66.25 83 ASP A CA 1
ATOM 697 C C . ASP A 1 83 ? 3.467 13.238 -13.364 1.00 66.25 83 ASP A C 1
ATOM 699 O O . ASP A 1 83 ? 3.457 12.080 -13.787 1.00 66.25 83 ASP A O 1
ATOM 703 N N . GLY A 1 84 ? 2.602 13.639 -12.430 1.00 64.50 84 GLY A N 1
ATOM 704 C CA . GLY A 1 84 ? 1.673 12.741 -11.732 1.00 64.50 84 GLY A CA 1
ATOM 705 C C . GLY A 1 84 ? 2.186 12.171 -10.402 1.00 64.50 84 GLY A C 1
ATOM 706 O O . GLY A 1 84 ? 1.454 11.415 -9.750 1.00 64.50 84 GLY A O 1
ATOM 707 N N . TYR A 1 85 ? 3.383 12.553 -9.939 1.00 67.50 85 TYR A N 1
ATOM 708 C CA . TYR A 1 85 ? 3.855 12.215 -8.594 1.00 67.50 85 TYR A CA 1
ATOM 709 C C . TYR A 1 85 ? 2.904 12.744 -7.506 1.00 67.50 85 TYR A C 1
ATOM 711 O O . TYR A 1 85 ? 2.447 13.884 -7.530 1.00 67.50 85 TYR A O 1
ATOM 719 N N . GLY A 1 86 ? 2.585 11.899 -6.525 1.00 64.12 86 GLY A N 1
ATOM 720 C CA . GLY A 1 86 ? 1.689 12.228 -5.412 1.00 64.12 86 GLY A CA 1
ATOM 721 C C . GLY A 1 86 ? 0.196 12.121 -5.744 1.00 64.12 86 GLY A C 1
ATOM 722 O O . GLY A 1 86 ? -0.605 11.962 -4.821 1.00 64.12 86 GLY A O 1
ATOM 723 N N . ILE A 1 87 ? -0.167 12.117 -7.031 1.00 66.31 87 ILE A N 1
ATOM 724 C CA . ILE A 1 87 ? -1.547 11.979 -7.519 1.00 66.31 87 ILE A CA 1
ATOM 725 C C . ILE A 1 87 ? -1.787 10.557 -8.038 1.00 66.31 87 ILE A C 1
ATOM 727 O O . ILE A 1 87 ? -2.701 9.865 -7.586 1.00 66.31 87 ILE A O 1
ATOM 731 N N . GLU A 1 88 ? -0.946 10.096 -8.964 1.00 61.38 88 GLU A N 1
ATOM 732 C CA . GLU A 1 88 ? -1.127 8.823 -9.666 1.00 61.38 88 GLU A CA 1
ATOM 733 C C . GLU A 1 88 ? -0.216 7.714 -9.161 1.00 61.38 88 GLU A C 1
ATOM 735 O O . GLU A 1 88 ? -0.612 6.551 -9.166 1.00 61.38 88 GLU A O 1
ATOM 740 N N . TYR A 1 89 ? 0.986 8.070 -8.719 1.00 68.56 89 TYR A N 1
ATOM 741 C CA . TYR A 1 89 ? 1.970 7.157 -8.158 1.00 68.56 89 TYR A CA 1
ATOM 742 C C . TYR A 1 89 ? 2.872 7.903 -7.171 1.00 68.56 89 TYR A C 1
ATOM 744 O O . TYR A 1 89 ? 2.891 9.131 -7.112 1.00 68.56 89 TYR A O 1
ATOM 752 N N . LYS A 1 90 ? 3.614 7.156 -6.350 1.00 69.00 90 LYS A N 1
ATOM 753 C CA . LYS A 1 90 ? 4.577 7.722 -5.385 1.00 69.00 90 LYS A CA 1
ATOM 754 C C . LYS A 1 90 ? 6.025 7.323 -5.671 1.00 69.00 90 LYS A C 1
ATOM 756 O O . LYS A 1 90 ? 6.897 7.539 -4.837 1.00 69.00 90 LYS A O 1
ATOM 761 N N . TRP A 1 91 ? 6.272 6.701 -6.818 1.00 72.69 91 TRP A N 1
ATOM 762 C CA . TRP A 1 91 ? 7.609 6.321 -7.255 1.00 72.69 91 TRP A CA 1
ATOM 763 C C . TRP A 1 91 ? 8.321 7.542 -7.833 1.00 72.69 91 TRP A C 1
ATOM 765 O O . TRP A 1 91 ? 7.728 8.293 -8.600 1.00 72.69 91 TRP A O 1
ATOM 775 N N . THR A 1 92 ? 9.572 7.754 -7.434 1.00 70.38 92 THR A N 1
ATOM 776 C CA . THR A 1 92 ? 10.402 8.881 -7.896 1.00 70.38 92 THR A CA 1
ATOM 777 C C . THR A 1 92 ? 11.596 8.441 -8.727 1.00 70.38 92 THR A C 1
ATOM 779 O O . THR A 1 92 ? 12.246 9.278 -9.340 1.00 70.38 92 THR A O 1
ATOM 782 N N . LYS A 1 93 ? 11.932 7.148 -8.703 1.00 73.38 93 LYS A N 1
ATOM 783 C CA . LYS A 1 93 ? 13.195 6.627 -9.222 1.00 73.38 93 LYS A CA 1
ATOM 784 C C . LYS A 1 93 ? 13.004 5.258 -9.858 1.00 73.38 93 LYS A C 1
ATOM 786 O O . LYS A 1 93 ? 12.309 4.405 -9.300 1.00 73.38 93 LYS A O 1
ATOM 791 N N . LYS A 1 94 ? 13.701 5.032 -10.969 1.00 77.81 94 LYS A N 1
ATOM 792 C CA . LYS A 1 94 ? 13.885 3.717 -11.587 1.00 77.81 94 LYS A CA 1
ATOM 793 C C . LYS A 1 94 ? 14.912 2.907 -10.793 1.00 77.81 94 LYS A C 1
ATOM 795 O O . LYS A 1 94 ? 16.012 3.386 -10.522 1.00 77.81 94 LYS A O 1
ATOM 800 N N . SER A 1 95 ? 14.554 1.683 -10.403 1.00 77.50 95 SER A N 1
ATOM 801 C CA . SER A 1 95 ? 15.474 0.778 -9.698 1.00 77.50 95 SER A CA 1
ATOM 802 C C . SER A 1 95 ? 16.608 0.307 -10.615 1.00 77.50 95 SER A C 1
ATOM 804 O O . SER A 1 95 ? 16.393 0.101 -11.810 1.00 77.50 95 SER A O 1
ATOM 806 N N . ILE A 1 96 ? 17.793 0.074 -10.041 1.00 77.94 96 ILE A N 1
ATOM 807 C CA . ILE A 1 96 ? 18.989 -0.394 -10.761 1.00 77.94 96 ILE A CA 1
ATOM 808 C C . ILE A 1 96 ? 18.789 -1.745 -11.466 1.00 77.94 96 ILE A C 1
ATOM 810 O O . ILE A 1 96 ? 19.461 -2.046 -12.446 1.00 77.94 96 ILE A O 1
ATOM 814 N N . PHE A 1 97 ? 17.823 -2.551 -11.016 1.00 77.25 97 PHE A N 1
ATOM 815 C CA . PHE A 1 97 ? 17.473 -3.812 -11.677 1.00 77.25 97 PHE A CA 1
ATOM 816 C C . PHE A 1 97 ? 16.873 -3.607 -13.076 1.00 77.25 97 PHE A C 1
ATOM 818 O O . PHE A 1 97 ? 16.813 -4.546 -13.860 1.00 77.25 97 PHE A O 1
ATOM 825 N N . TRP A 1 98 ? 16.451 -2.381 -13.402 1.00 73.50 98 TRP A N 1
ATOM 826 C CA . TRP A 1 98 ? 15.913 -2.012 -14.711 1.00 73.50 98 TRP A CA 1
ATOM 827 C C . TRP A 1 98 ? 16.912 -1.238 -15.586 1.00 73.50 98 TRP A C 1
ATOM 829 O O . TRP A 1 98 ? 16.544 -0.808 -16.677 1.00 73.50 98 TRP A O 1
ATOM 839 N N . SER A 1 99 ? 18.151 -1.021 -15.126 1.00 65.50 99 SER A N 1
ATOM 840 C CA . SER A 1 99 ? 19.199 -0.286 -15.861 1.00 65.50 99 SER A CA 1
ATOM 841 C C . SER A 1 99 ? 20.218 -1.191 -16.568 1.00 65.50 99 SER A C 1
ATOM 843 O O . SER A 1 99 ? 21.297 -0.743 -16.938 1.00 65.50 99 SER A O 1
ATOM 845 N N . SER A 1 100 ? 19.890 -2.466 -16.777 1.00 54.19 100 SER A N 1
ATOM 846 C CA . SER A 1 100 ? 20.808 -3.464 -17.339 1.00 54.19 100 SER A CA 1
ATOM 847 C C . SER A 1 100 ? 20.388 -3.899 -18.745 1.00 54.19 100 SER A C 1
ATOM 849 O O . SER A 1 100 ? 19.978 -5.036 -18.954 1.00 54.19 100 SER A O 1
ATOM 851 N N . SER A 1 101 ? 20.498 -3.003 -19.726 1.00 49.69 101 SER A N 1
ATOM 852 C CA . SER A 1 101 ? 20.477 -3.364 -21.155 1.00 49.69 101 SER A CA 1
ATOM 853 C C . SER A 1 101 ? 21.873 -3.388 -21.794 1.00 49.69 101 SER A C 1
ATOM 855 O O . SER A 1 101 ? 21.991 -3.623 -22.993 1.00 49.69 101 SER A O 1
ATOM 857 N N . SER A 1 102 ? 22.951 -3.276 -21.013 1.00 49.00 102 SER A N 1
ATOM 858 C CA . SER A 1 102 ? 24.307 -3.624 -21.457 1.00 49.00 102 SER A CA 1
ATOM 859 C C . SER A 1 102 ? 24.690 -5.043 -21.010 1.00 49.00 102 SER A C 1
ATOM 861 O O . SER A 1 102 ? 25.461 -5.260 -20.082 1.00 49.00 102 SER A O 1
ATOM 863 N N . GLY A 1 103 ? 24.124 -6.037 -21.700 1.00 46.31 103 GLY A N 1
ATOM 864 C CA . GLY A 1 103 ? 24.801 -7.312 -21.962 1.00 46.31 103 GLY A CA 1
ATOM 865 C C . GLY A 1 103 ? 25.221 -8.180 -20.771 1.00 46.31 103 GLY A C 1
ATOM 866 O O . GLY A 1 103 ? 26.398 -8.512 -20.641 1.00 46.31 103 GLY A O 1
ATOM 867 N N . ARG A 1 104 ? 24.272 -8.682 -19.975 1.00 44.78 104 ARG A N 1
ATOM 868 C CA . ARG A 1 104 ? 24.492 -9.965 -19.290 1.00 44.78 104 ARG A CA 1
ATOM 869 C C . ARG A 1 104 ? 23.188 -10.749 -19.171 1.00 44.78 104 ARG A C 1
ATOM 871 O O . ARG A 1 104 ? 22.356 -10.484 -18.312 1.00 44.78 104 ARG A O 1
ATOM 878 N N . ARG A 1 105 ? 23.015 -11.682 -20.111 1.00 38.66 105 ARG A N 1
ATOM 879 C CA . ARG A 1 105 ? 22.060 -12.789 -20.011 1.00 38.66 105 ARG A CA 1
ATOM 880 C C . ARG A 1 105 ? 22.507 -13.647 -18.821 1.00 38.66 105 ARG A C 1
ATOM 882 O O . ARG A 1 105 ? 23.669 -14.048 -18.788 1.00 38.66 105 ARG A O 1
ATOM 889 N N . ILE A 1 106 ? 21.617 -13.838 -17.853 1.00 47.22 106 ILE A N 1
ATOM 890 C CA . ILE A 1 106 ? 21.670 -14.967 -16.913 1.00 47.22 106 ILE A CA 1
ATOM 891 C C . ILE A 1 106 ? 21.131 -16.212 -17.607 1.00 47.22 106 ILE A C 1
ATOM 893 O O . ILE A 1 106 ? 20.239 -16.044 -18.474 1.00 47.22 106 ILE A O 1
#

Organism: NCBI:txid2727402

Secondary structure (DSSP, 8-state):
---------PPPPEEETTTTEEE-TT-SGGGS-TT-HHHH-SSSSSTT----PPPPPPPPHHHHHHHHHTSPBTTS--SSPPTTBTTTB---SB-GGG---SS---

Sequence (106 aa):
MSTTRWRGVHVPPVYLQNCRKTCYFDCHRKFLPPNHPYRRNKKAFTKNRVERKVARPRLMGEQIRDWVEEFSPAVEVPLSLPDGYGIEYKWTKKSIFWSSSSGRRI

pLDDT: mean 74.17, std 17.54, range [28.05, 94.69]

InterPro domains:
  IPR004242 Transposon, En/Spm-like [PF02992] (13-69)